Protein AF-A0A939NV60-F1 (afdb_monomer_lite)

Sequence (107 aa):
MLEPGVSVSRLALEHGVNANLVRKWMKKSRAERQLPLASAFVPVQIAPDMHSGSAGDLKKTKPLSQCLPASKVSALLPNGVSLTVECAGVEVLEAIIGALGHVQTGR

pLDDT: mean 71.17, std 16.36, range [36.31, 93.81]

Foldseek 3Di:
DPDPPDDLCVVCVVVVHDSVVVVVVVVVVVVVVPPPPPPPDDDDDDDDDPDDDDDDDDDDDDPPPPPQQFDWDWDQDPVRDIDIDGHNDPVRVVVVCVVVVPPPPDD

Radius of gyration: 24.56 Å; chains: 1; bounding box: 53×31×60 Å

Secondary structure (DSSP, 8-state):
---TT--HHHHHHHTT--HHHHHHHHHHHHHHHHS----S-PPP--PPP---------------------EEEEEE-TTS-EEEEEESSHHHHHHHHHHHHTS----

Structure (mmCIF, N/CA/C/O backbone):
data_AF-A0A939NV60-F1
#
_entry.id   AF-A0A939NV60-F1
#
loop_
_atom_site.group_PDB
_atom_site.id
_atom_site.type_symbol
_atom_site.label_atom_id
_atom_site.label_alt_id
_atom_site.label_comp_id
_atom_site.label_asym_id
_atom_site.label_entity_id
_atom_site.label_seq_id
_atom_site.pdbx_PDB_ins_code
_atom_site.Cartn_x
_atom_site.Cartn_y
_atom_site.Cartn_z
_atom_site.occupancy
_atom_site.B_iso_or_equiv
_atom_site.auth_seq_id
_atom_site.auth_comp_id
_atom_site.auth_asym_id
_atom_site.auth_atom_id
_atom_site.pdbx_PDB_model_num
ATOM 1 N N . MET A 1 1 ? -8.442 12.881 6.467 1.00 51.75 1 MET A N 1
ATOM 2 C CA . MET A 1 1 ? -8.542 12.868 7.944 1.00 51.75 1 MET A CA 1
ATOM 3 C C . MET A 1 1 ? -9.822 12.119 8.270 1.00 51.75 1 MET A C 1
ATOM 5 O O . MET A 1 1 ? -10.766 12.310 7.522 1.00 51.75 1 MET A O 1
ATOM 9 N N . LEU A 1 2 ? -9.845 11.200 9.244 1.00 60.69 2 LEU A N 1
ATOM 10 C CA . LEU A 1 2 ? -11.122 10.582 9.634 1.00 60.69 2 LEU A CA 1
ATOM 11 C C . LEU A 1 2 ? -11.976 11.651 10.318 1.00 60.69 2 LEU A C 1
ATOM 13 O O . LEU A 1 2 ? -11.441 12.389 11.148 1.00 60.69 2 LEU A O 1
ATOM 17 N N . GLU A 1 3 ? -13.259 11.711 9.970 1.00 64.69 3 GLU A N 1
ATOM 18 C CA . GLU A 1 3 ? -14.225 12.594 10.623 1.00 64.69 3 GLU A CA 1
ATOM 19 C C . GLU A 1 3 ? -14.219 12.350 12.145 1.00 64.69 3 GLU A C 1
ATOM 21 O O . GLU A 1 3 ? -14.223 11.186 12.579 1.00 64.69 3 GLU A O 1
ATOM 26 N N . PRO A 1 4 ? -14.184 13.408 12.978 1.00 59.75 4 PRO A N 1
ATOM 27 C CA . PRO A 1 4 ? -14.237 13.269 14.428 1.00 59.75 4 PRO A CA 1
ATOM 28 C C . PRO A 1 4 ? -15.529 12.546 14.833 1.00 59.75 4 PRO A C 1
ATOM 30 O O . PRO A 1 4 ? -16.620 13.079 14.679 1.00 59.75 4 PRO A O 1
ATOM 33 N N . GLY A 1 5 ? -15.415 11.311 15.327 1.00 67.06 5 GLY A N 1
ATOM 34 C CA . GLY A 1 5 ? -16.560 10.503 15.774 1.00 67.06 5 GLY A CA 1
ATOM 35 C C . GLY A 1 5 ? -16.739 9.168 15.046 1.00 67.06 5 GLY A C 1
ATOM 36 O O . GLY A 1 5 ? -17.460 8.300 15.541 1.00 67.06 5 GLY A O 1
ATOM 37 N N . VAL A 1 6 ? -16.041 8.934 13.930 1.00 75.38 6 VAL A N 1
ATOM 38 C CA . VAL A 1 6 ? -16.067 7.625 13.258 1.00 75.38 6 VAL A CA 1
ATOM 39 C C . VAL A 1 6 ? -15.031 6.690 13.883 1.00 75.38 6 VAL A C 1
ATOM 41 O O . VAL A 1 6 ? -13.821 6.898 13.784 1.00 75.38 6 VAL A O 1
ATOM 44 N N . SER A 1 7 ? -15.507 5.623 14.532 1.00 85.38 7 SER A N 1
ATOM 45 C CA . SER A 1 7 ? -14.635 4.563 15.044 1.00 85.38 7 SER A CA 1
ATOM 46 C C . SER A 1 7 ? -14.024 3.769 13.892 1.00 85.38 7 SER A C 1
ATOM 48 O O . SER A 1 7 ? -14.738 3.248 13.035 1.00 85.38 7 SER A O 1
ATOM 50 N N . VAL A 1 8 ? -12.701 3.598 13.929 1.00 85.19 8 VAL A N 1
ATOM 51 C CA . VAL A 1 8 ? -11.945 2.763 12.980 1.00 85.19 8 VAL A CA 1
ATOM 52 C C . VAL A 1 8 ? -12.521 1.347 12.903 1.00 85.19 8 VAL A C 1
ATOM 54 O O . VAL A 1 8 ? -12.570 0.768 11.825 1.00 85.19 8 VAL A O 1
ATOM 57 N N . SER A 1 9 ? -13.001 0.802 14.024 1.00 84.69 9 SER A N 1
ATOM 58 C CA . SER A 1 9 ? -13.598 -0.536 14.065 1.00 84.69 9 SER A CA 1
ATOM 59 C C . SER A 1 9 ? -14.913 -0.610 13.294 1.00 84.69 9 SER A C 1
ATOM 61 O O . SER A 1 9 ? -15.159 -1.600 12.617 1.00 84.69 9 SER A O 1
ATOM 63 N N . ARG A 1 10 ? -15.740 0.440 13.364 1.00 88.38 10 ARG A N 1
ATOM 64 C CA . ARG A 1 10 ? -17.013 0.502 12.633 1.00 88.38 10 ARG A CA 1
ATOM 65 C C . ARG A 1 10 ? -16.768 0.554 11.128 1.00 88.38 10 ARG A C 1
ATOM 67 O O . ARG A 1 10 ? -17.345 -0.243 10.403 1.00 88.38 10 ARG A O 1
ATOM 74 N N . LEU A 1 11 ? -15.852 1.422 10.701 1.00 89.56 11 LEU A N 1
ATOM 75 C CA . LEU A 1 11 ? -15.457 1.546 9.298 1.00 89.56 11 LEU A CA 1
ATOM 76 C C . LEU A 1 11 ? -14.850 0.238 8.766 1.00 89.56 11 LEU A C 1
ATOM 78 O O . LEU A 1 11 ? -15.119 -0.177 7.646 1.00 89.56 11 LEU A O 1
ATOM 82 N N . ALA A 1 12 ? -14.047 -0.441 9.587 1.00 91.00 12 ALA A N 1
ATOM 83 C CA . ALA A 1 12 ? -13.441 -1.707 9.204 1.00 91.00 12 ALA A CA 1
ATOM 84 C C . ALA A 1 12 ? -14.496 -2.810 8.999 1.00 91.00 12 ALA A C 1
ATOM 86 O O . ALA A 1 12 ? -14.447 -3.521 8.001 1.00 91.00 12 ALA A O 1
ATOM 87 N N . LEU A 1 13 ? -15.482 -2.905 9.898 1.00 88.38 13 LEU A N 1
ATOM 88 C CA . LEU A 1 13 ? -16.589 -3.858 9.779 1.00 88.38 13 LEU A CA 1
ATOM 89 C C . LEU A 1 13 ? -17.474 -3.581 8.560 1.00 88.38 13 LEU A C 1
ATOM 91 O O . LEU A 1 13 ? -17.830 -4.518 7.855 1.00 88.38 13 LEU A O 1
ATOM 95 N N . GLU A 1 14 ? -17.786 -2.314 8.290 1.00 90.94 14 GLU A N 1
ATOM 96 C CA . GLU A 1 14 ? -18.591 -1.899 7.133 1.00 90.94 14 GLU A CA 1
ATOM 97 C C . GLU A 1 14 ? -17.955 -2.312 5.798 1.00 90.94 14 GLU A C 1
ATOM 99 O O . GLU A 1 14 ? -18.655 -2.685 4.861 1.00 90.94 14 GLU A O 1
ATOM 104 N N . HIS A 1 15 ? -16.623 -2.323 5.738 1.00 89.88 15 HIS A N 1
ATOM 105 C CA . HIS A 1 15 ? -15.862 -2.733 4.558 1.00 89.88 15 HIS A CA 1
ATOM 106 C C . HIS A 1 15 ? -15.323 -4.172 4.630 1.00 89.88 15 HIS A C 1
ATOM 108 O O . HIS A 1 15 ? -14.536 -4.569 3.773 1.00 89.88 15 HIS A O 1
ATOM 114 N N . GLY A 1 16 ? -15.697 -4.955 5.649 1.00 91.62 16 GLY A N 1
ATOM 115 C CA . GLY A 1 16 ? -15.247 -6.345 5.801 1.00 91.62 16 GLY A CA 1
ATOM 116 C C . GLY A 1 16 ? -13.735 -6.515 6.013 1.00 91.62 16 GLY A C 1
ATOM 117 O O . GLY A 1 16 ? -13.185 -7.583 5.750 1.00 91.62 16 GLY A O 1
ATOM 118 N N . VAL A 1 17 ? -13.041 -5.478 6.486 1.00 92.56 17 VAL A N 1
ATOM 119 C CA . VAL A 1 17 ? -11.592 -5.477 6.745 1.00 92.56 17 VAL A CA 1
ATOM 120 C C . VAL A 1 17 ? -11.286 -5.544 8.242 1.00 92.56 17 VAL A C 1
ATOM 122 O O . VAL A 1 17 ? -12.059 -5.115 9.094 1.00 92.56 17 VAL A O 1
ATOM 125 N N . ASN A 1 18 ? -10.117 -6.079 8.605 1.00 91.25 18 ASN A N 1
ATOM 126 C CA . ASN A 1 18 ? -9.709 -6.192 10.007 1.00 91.25 18 ASN A CA 1
ATOM 127 C C . ASN A 1 18 ? -9.291 -4.823 10.581 1.00 91.25 18 ASN A C 1
ATOM 129 O O . ASN A 1 18 ? -8.351 -4.193 10.092 1.00 91.25 18 ASN A O 1
ATOM 133 N N . ALA A 1 19 ? -9.915 -4.393 11.681 1.00 92.06 19 ALA A N 1
ATOM 134 C CA . ALA A 1 19 ? -9.617 -3.120 12.347 1.00 92.06 19 ALA A CA 1
ATOM 135 C C . ALA A 1 19 ? -8.140 -2.965 12.776 1.00 92.06 19 ALA A C 1
ATOM 137 O O . ALA A 1 19 ? -7.603 -1.851 12.790 1.00 92.06 19 ALA A O 1
ATOM 138 N N . ASN A 1 20 ? -7.450 -4.070 13.080 1.00 92.44 20 ASN A N 1
ATOM 139 C CA . ASN A 1 20 ? -6.024 -4.060 13.410 1.00 92.44 20 ASN A CA 1
ATOM 140 C C . ASN A 1 20 ? -5.157 -3.693 12.198 1.00 92.44 20 ASN A C 1
ATOM 142 O O . ASN A 1 20 ? -4.159 -2.985 12.359 1.00 92.44 20 ASN A O 1
ATOM 146 N N . LEU A 1 21 ? -5.543 -4.121 10.989 1.00 92.88 21 LEU A N 1
ATOM 147 C CA . LEU A 1 21 ? -4.858 -3.736 9.751 1.00 92.88 21 LEU A CA 1
ATOM 148 C C . LEU A 1 21 ? -5.028 -2.242 9.489 1.00 92.88 21 LEU A C 1
ATOM 150 O O . LEU A 1 21 ? -4.033 -1.547 9.292 1.00 92.88 21 LEU A O 1
ATOM 154 N N . VAL A 1 22 ? -6.256 -1.730 9.611 1.00 92.00 22 VAL A N 1
ATOM 155 C CA . VAL A 1 22 ? -6.548 -0.301 9.417 1.00 92.00 22 VAL A CA 1
ATOM 156 C C . VAL A 1 22 ? -5.727 0.563 10.380 1.00 92.00 22 VAL A C 1
ATOM 158 O O . VAL A 1 22 ? -5.084 1.525 9.956 1.00 92.00 22 VAL A O 1
ATOM 161 N N . ARG A 1 23 ? -5.636 0.183 11.664 1.00 88.75 23 ARG A N 1
ATOM 162 C CA . ARG A 1 23 ? -4.762 0.868 12.636 1.00 88.75 23 ARG A CA 1
ATOM 163 C C . ARG A 1 23 ? -3.283 0.833 12.240 1.00 88.75 23 ARG A C 1
ATOM 165 O O . ARG A 1 23 ? -2.616 1.867 12.333 1.00 88.75 23 ARG A O 1
ATOM 172 N N . LYS A 1 24 ? -2.762 -0.320 11.799 1.00 93.81 24 LYS A N 1
ATOM 173 C CA . LYS A 1 24 ? -1.361 -0.443 11.348 1.00 93.81 24 LYS A CA 1
ATOM 174 C C . LYS A 1 24 ? -1.089 0.457 10.139 1.00 93.81 24 LYS A C 1
ATOM 176 O O . LYS A 1 24 ? -0.085 1.170 10.142 1.00 93.81 24 LYS A O 1
ATOM 181 N N . TRP A 1 25 ? -1.988 0.489 9.157 1.00 92.19 25 TRP A N 1
ATOM 182 C CA . TRP A 1 25 ? -1.855 1.336 7.968 1.00 92.19 25 TRP A CA 1
ATOM 183 C C . TRP A 1 25 ? -1.947 2.825 8.293 1.00 92.19 25 TRP A C 1
ATOM 185 O O . TRP A 1 25 ? -1.118 3.599 7.823 1.00 92.19 25 TRP A O 1
ATOM 195 N N . MET A 1 26 ? -2.867 3.230 9.171 1.00 88.62 26 MET A N 1
ATOM 196 C CA . MET A 1 26 ? -2.954 4.618 9.637 1.00 88.62 26 MET A CA 1
ATOM 197 C C . MET A 1 26 ? -1.672 5.077 10.339 1.00 88.62 26 MET A C 1
ATOM 199 O O . MET A 1 26 ? -1.245 6.218 10.153 1.00 88.62 26 MET A O 1
ATOM 203 N N . LYS A 1 27 ? -1.055 4.208 11.152 1.00 88.62 27 LYS A N 1
ATOM 204 C CA . LYS A 1 27 ? 0.217 4.512 11.822 1.00 88.62 27 LYS A CA 1
ATOM 205 C C . LYS A 1 27 ? 1.353 4.668 10.806 1.00 88.62 27 LYS A C 1
ATOM 207 O O . LYS A 1 27 ? 2.099 5.638 10.889 1.00 88.62 27 LYS A O 1
ATOM 212 N N . LYS A 1 28 ? 1.446 3.753 9.835 1.00 83.69 28 LYS A N 1
ATOM 213 C CA . LYS A 1 28 ? 2.458 3.796 8.769 1.00 83.69 28 LYS A CA 1
ATOM 214 C C . LYS A 1 28 ? 2.308 5.039 7.885 1.00 83.69 28 LYS A C 1
ATOM 216 O O . LYS A 1 28 ? 3.274 5.768 7.708 1.00 83.69 28 LYS A O 1
ATOM 221 N N . SER A 1 29 ? 1.089 5.346 7.448 1.00 83.31 29 SER A N 1
ATOM 222 C CA . SER A 1 29 ? 0.793 6.524 6.626 1.00 83.31 29 SER A CA 1
ATOM 223 C C . SER A 1 29 ? 1.154 7.842 7.322 1.00 83.31 29 SER A C 1
ATOM 225 O O . SER A 1 29 ? 1.694 8.740 6.684 1.00 83.31 29 SER A O 1
ATOM 227 N N . ARG A 1 30 ? 0.904 7.978 8.634 1.00 82.88 30 ARG A N 1
ATOM 228 C CA . ARG A 1 30 ? 1.336 9.176 9.380 1.00 82.88 30 ARG A CA 1
ATOM 229 C C . ARG A 1 30 ? 2.854 9.282 9.479 1.00 82.88 30 ARG A C 1
ATOM 231 O O . ARG A 1 30 ? 3.359 10.388 9.355 1.00 82.88 30 ARG A O 1
ATOM 238 N N . ALA A 1 31 ? 3.556 8.168 9.683 1.00 78.56 31 ALA A N 1
ATOM 239 C CA . ALA A 1 31 ? 5.017 8.153 9.736 1.00 78.56 31 ALA A CA 1
ATOM 240 C C . ALA A 1 31 ? 5.642 8.519 8.378 1.00 78.56 31 ALA A C 1
ATOM 242 O O . ALA A 1 31 ? 6.552 9.338 8.321 1.00 78.56 31 ALA A O 1
ATOM 243 N N . GLU A 1 32 ? 5.102 7.994 7.277 1.00 69.69 32 GLU A N 1
ATOM 244 C CA . GLU A 1 32 ? 5.531 8.350 5.915 1.00 69.69 32 GLU A CA 1
ATOM 245 C C . GLU A 1 32 ? 5.252 9.822 5.588 1.00 69.69 32 GLU A C 1
ATOM 247 O O . GLU A 1 32 ? 6.034 10.466 4.900 1.00 69.69 32 GLU A O 1
ATOM 252 N N . ARG A 1 33 ? 4.167 10.384 6.132 1.00 64.56 33 ARG A N 1
ATOM 253 C CA . ARG A 1 33 ? 3.800 11.796 5.952 1.00 64.56 33 ARG A CA 1
ATOM 254 C C . ARG A 1 33 ? 4.582 12.762 6.851 1.00 64.56 33 ARG A C 1
ATOM 256 O O . ARG A 1 33 ? 4.498 13.966 6.640 1.00 64.56 33 ARG A O 1
ATOM 263 N N . GLN A 1 34 ? 5.291 12.247 7.858 1.00 60.75 34 GLN A N 1
ATOM 264 C CA . GLN A 1 34 ? 6.191 13.012 8.729 1.00 60.75 34 GLN A CA 1
ATOM 265 C C . GLN A 1 34 ? 7.621 13.090 8.185 1.00 60.75 34 GLN A C 1
ATOM 267 O O . GLN A 1 34 ? 8.406 13.902 8.672 1.00 60.75 34 GLN A O 1
ATOM 272 N N . LEU A 1 35 ? 7.967 12.282 7.179 1.00 61.03 35 LEU A N 1
ATOM 273 C CA . LEU A 1 35 ? 9.181 12.520 6.409 1.00 61.03 35 LEU A CA 1
ATOM 274 C C . LEU A 1 35 ? 9.007 13.850 5.663 1.00 61.03 35 LEU A C 1
ATOM 276 O O . LEU A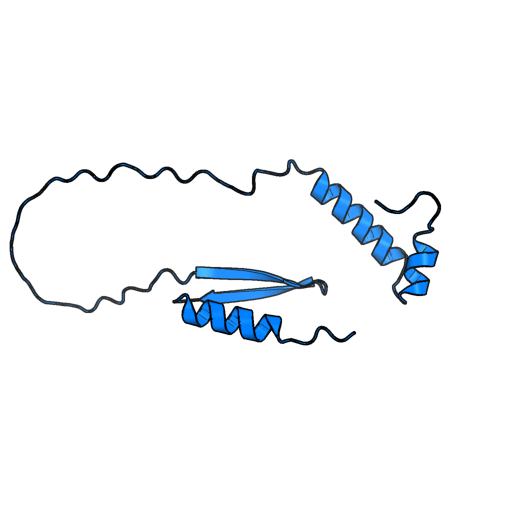 1 35 ? 7.916 14.093 5.135 1.00 61.03 35 LEU A O 1
ATOM 280 N N . PRO A 1 36 ? 10.036 14.722 5.617 1.00 54.34 36 PRO A N 1
ATOM 281 C CA . PRO A 1 36 ? 9.983 15.906 4.778 1.00 54.34 36 PRO A CA 1
ATOM 282 C C . PRO A 1 36 ? 9.590 15.439 3.384 1.00 54.34 36 PRO A C 1
ATOM 284 O O . PRO A 1 36 ? 10.235 14.541 2.840 1.00 54.34 36 PRO A O 1
ATOM 287 N N . LEU A 1 37 ? 8.502 15.993 2.849 1.00 60.41 37 LEU A N 1
ATOM 288 C CA . LEU A 1 37 ? 8.079 15.760 1.478 1.00 60.41 37 LEU A CA 1
ATOM 289 C C . LEU A 1 37 ? 9.184 16.350 0.595 1.00 60.41 37 LEU A C 1
ATOM 291 O O . LEU A 1 37 ? 9.120 17.515 0.208 1.00 60.41 37 LEU A O 1
ATOM 295 N N . ALA A 1 38 ? 10.262 15.590 0.388 1.00 62.75 38 ALA A N 1
ATOM 296 C CA . ALA A 1 38 ? 11.330 15.959 -0.514 1.00 62.75 38 ALA A CA 1
ATOM 297 C C . ALA A 1 38 ? 10.646 16.275 -1.840 1.00 62.75 38 ALA A C 1
ATOM 299 O O . ALA A 1 38 ? 9.840 15.473 -2.319 1.00 62.75 38 ALA A O 1
ATOM 300 N N . SER A 1 39 ? 10.880 17.486 -2.349 1.00 62.81 39 SER A N 1
ATOM 301 C CA . SER A 1 39 ? 10.297 17.948 -3.604 1.00 62.81 39 SER A CA 1
ATOM 302 C C . SER A 1 39 ? 10.403 16.824 -4.630 1.00 62.81 39 SER A C 1
ATOM 304 O O . SER A 1 39 ? 11.505 16.369 -4.930 1.00 62.81 39 SER A O 1
ATOM 306 N N . ALA A 1 40 ? 9.262 16.367 -5.154 1.00 67.00 40 ALA A N 1
ATOM 307 C CA . ALA A 1 40 ? 9.210 15.312 -6.168 1.00 67.00 40 ALA A CA 1
ATOM 308 C C . ALA A 1 40 ? 9.904 15.723 -7.481 1.00 67.00 40 ALA A C 1
ATOM 310 O O . ALA A 1 40 ? 10.063 14.912 -8.388 1.00 67.00 40 ALA A O 1
ATOM 311 N N . PHE A 1 41 ? 10.324 16.985 -7.572 1.00 69.06 41 PHE A N 1
ATOM 312 C CA . PHE A 1 41 ? 11.040 17.552 -8.694 1.00 69.06 41 PHE A CA 1
ATOM 313 C C . PHE A 1 41 ? 12.463 17.902 -8.261 1.00 69.06 41 PHE A C 1
ATOM 315 O O . PHE A 1 41 ? 12.676 18.808 -7.450 1.00 69.06 41 PHE A O 1
ATOM 322 N N . VAL A 1 42 ? 13.424 17.168 -8.825 1.00 75.69 42 VAL A N 1
ATOM 323 C CA . VAL A 1 42 ? 14.847 17.516 -8.813 1.00 75.69 42 VAL A CA 1
ATOM 324 C C . VAL A 1 42 ? 15.106 18.383 -10.049 1.00 75.69 42 VAL A C 1
ATOM 326 O O . VAL A 1 42 ? 14.811 17.934 -11.158 1.00 75.69 42 VAL A O 1
ATOM 329 N N . PRO A 1 43 ? 15.619 19.616 -9.906 1.00 66.44 43 PRO A N 1
ATOM 330 C CA . PRO A 1 43 ? 15.905 20.465 -11.056 1.00 66.44 43 PRO A CA 1
ATOM 331 C C . PRO A 1 43 ? 17.025 19.852 -11.909 1.00 66.44 43 PRO A C 1
ATOM 333 O O . PRO A 1 43 ? 18.133 19.622 -11.426 1.00 66.44 43 PRO A O 1
ATOM 336 N N . VAL A 1 44 ? 16.731 19.597 -13.185 1.00 76.31 44 VAL A N 1
ATOM 337 C CA . VAL A 1 44 ? 17.717 19.158 -14.181 1.00 76.31 44 VAL A CA 1
ATOM 338 C C . VAL A 1 44 ? 18.472 20.387 -14.676 1.00 76.31 44 VAL A C 1
ATOM 340 O O . VAL A 1 44 ? 17.876 21.293 -15.256 1.00 76.31 44 VAL A O 1
ATOM 343 N N . GLN A 1 45 ? 19.784 20.433 -14.439 1.00 70.69 45 GLN A N 1
ATOM 344 C CA . GLN A 1 45 ? 20.648 21.460 -15.016 1.00 70.69 45 GLN A CA 1
ATOM 345 C C . GLN A 1 45 ? 21.011 21.052 -16.444 1.00 70.69 45 GLN A C 1
ATOM 347 O O . GLN A 1 45 ? 21.726 20.074 -16.650 1.00 70.69 45 GLN A O 1
ATOM 352 N N . ILE A 1 46 ? 20.499 21.790 -17.427 1.00 72.69 46 ILE A N 1
ATOM 353 C CA . ILE A 1 46 ? 20.888 21.633 -18.829 1.00 72.69 46 ILE A CA 1
ATOM 354 C C . ILE A 1 46 ? 22.124 22.511 -19.036 1.00 72.69 46 ILE A C 1
ATOM 356 O O . ILE A 1 46 ? 22.037 23.737 -18.952 1.00 72.69 46 ILE A O 1
ATOM 360 N N . ALA A 1 47 ? 23.284 21.886 -19.235 1.00 65.00 47 ALA A N 1
ATOM 361 C CA . ALA A 1 47 ? 24.491 22.604 -19.625 1.00 65.00 47 ALA A CA 1
ATOM 362 C C . ALA A 1 47 ? 24.327 23.133 -21.066 1.00 65.00 47 ALA A C 1
ATOM 364 O O . ALA A 1 47 ? 23.763 22.423 -21.897 1.00 65.00 47 ALA A O 1
ATOM 365 N N . PRO A 1 48 ? 24.787 24.356 -21.381 1.00 59.28 48 PRO A N 1
ATOM 366 C CA . PRO A 1 48 ? 24.730 24.874 -22.741 1.00 59.28 48 PRO A CA 1
ATOM 367 C C . PRO A 1 48 ? 25.731 24.131 -23.634 1.00 59.28 48 PRO A C 1
ATOM 369 O O . PRO A 1 48 ? 26.926 24.076 -23.333 1.00 59.28 48 PRO A O 1
ATOM 372 N N . ASP A 1 49 ? 25.233 23.581 -24.741 1.00 48.22 49 ASP A N 1
ATOM 373 C CA . ASP A 1 49 ? 26.033 22.891 -25.748 1.00 48.22 49 ASP A CA 1
ATOM 374 C C . ASP A 1 49 ? 27.038 23.860 -26.386 1.00 48.22 49 ASP A C 1
ATOM 376 O O . ASP A 1 49 ? 26.683 24.843 -27.043 1.00 48.22 49 ASP A O 1
ATOM 380 N N . MET A 1 50 ? 28.328 23.581 -26.194 1.00 45.12 50 MET A N 1
ATOM 381 C CA . MET A 1 50 ? 29.393 24.270 -26.912 1.00 45.12 50 MET A CA 1
ATOM 382 C C . MET A 1 50 ? 29.374 23.824 -28.374 1.00 45.12 50 MET A C 1
ATOM 384 O O . MET A 1 50 ? 29.936 22.792 -28.737 1.00 45.12 50 MET A O 1
ATOM 388 N N . HIS A 1 51 ? 28.760 24.631 -29.236 1.00 50.34 51 HIS A N 1
ATOM 389 C CA . HIS A 1 51 ? 28.980 24.541 -30.673 1.00 50.34 51 HIS A CA 1
ATOM 390 C C . HIS A 1 51 ? 30.439 24.895 -30.982 1.00 50.34 51 HIS A C 1
ATOM 392 O O . HIS A 1 51 ? 30.823 26.063 -31.009 1.00 50.34 51 HIS A O 1
ATOM 398 N N . SER A 1 52 ? 31.259 23.878 -31.231 1.00 45.00 52 SER A N 1
ATOM 399 C CA . SER A 1 52 ? 32.549 24.035 -31.893 1.00 45.00 52 SER A CA 1
ATOM 400 C C . SER A 1 52 ? 32.887 22.767 -32.668 1.00 45.00 52 SER A C 1
ATOM 402 O O . SER A 1 52 ? 32.942 21.686 -32.089 1.00 45.00 52 SER A O 1
ATOM 404 N N . GLY A 1 53 ? 33.145 22.915 -33.971 1.00 38.66 53 GLY A N 1
ATOM 405 C CA . GLY A 1 53 ? 33.947 21.944 -34.717 1.00 38.66 53 GLY A CA 1
ATOM 406 C C . GLY A 1 53 ? 33.324 21.360 -35.983 1.00 38.66 53 GLY A C 1
ATOM 407 O O . GLY A 1 53 ? 32.746 20.287 -35.952 1.00 38.66 53 GLY A O 1
ATOM 408 N N . SER A 1 54 ? 33.543 22.072 -37.091 1.00 41.72 54 SER A N 1
ATOM 409 C CA . SER A 1 54 ? 34.137 21.589 -38.351 1.00 41.72 54 SER A CA 1
ATOM 410 C C . SER A 1 54 ? 33.664 20.276 -39.000 1.00 41.72 54 SER A C 1
ATOM 412 O O . SER A 1 54 ? 33.759 19.185 -38.452 1.00 41.72 54 SER A O 1
ATOM 414 N N . ALA A 1 55 ? 33.323 20.412 -40.283 1.00 47.03 55 ALA A N 1
ATOM 415 C CA . ALA A 1 55 ? 33.121 19.364 -41.277 1.00 47.03 55 ALA A CA 1
ATOM 416 C C . ALA A 1 55 ? 34.254 18.317 -41.346 1.00 47.03 55 ALA A C 1
ATOM 418 O O . ALA A 1 55 ? 35.429 18.673 -41.238 1.00 47.03 55 ALA A O 1
ATOM 419 N N . GLY A 1 56 ? 33.898 17.058 -41.650 1.00 39.88 56 GLY A N 1
ATOM 420 C CA . GLY A 1 56 ? 34.857 16.059 -42.136 1.00 39.88 56 GLY A CA 1
ATOM 421 C C . GLY A 1 56 ? 34.466 14.578 -41.999 1.00 39.88 56 GLY A C 1
ATOM 422 O O . GLY A 1 56 ? 34.606 14.001 -40.933 1.00 39.88 56 GLY A O 1
ATOM 423 N N . ASP A 1 57 ? 34.112 13.986 -43.142 1.00 36.31 57 ASP A N 1
ATOM 424 C CA . ASP A 1 57 ? 34.382 12.614 -43.618 1.00 36.31 57 ASP A CA 1
ATOM 425 C C . ASP A 1 57 ? 33.686 11.361 -43.029 1.00 36.31 57 ASP A C 1
ATOM 427 O O . ASP A 1 57 ? 33.608 11.085 -41.835 1.00 36.31 57 ASP A O 1
ATOM 431 N N . LEU A 1 58 ? 33.221 10.549 -43.980 1.00 59.66 58 LEU A N 1
ATOM 432 C CA . LEU A 1 58 ? 32.452 9.317 -43.866 1.00 59.66 58 LEU A CA 1
ATOM 433 C C . LEU A 1 58 ? 33.389 8.103 -43.717 1.00 59.66 58 LEU A C 1
ATOM 435 O O . LEU A 1 58 ? 34.130 7.783 -44.648 1.00 59.66 58 LEU A O 1
ATOM 439 N N . LYS A 1 59 ? 33.291 7.341 -42.615 1.00 41.78 59 LYS A N 1
ATOM 440 C CA . LYS A 1 59 ? 33.817 5.961 -42.528 1.00 41.78 59 LYS A CA 1
ATOM 441 C C . LYS A 1 59 ? 32.812 5.025 -41.848 1.00 41.78 59 LYS A C 1
ATOM 443 O O . LYS A 1 59 ? 32.362 5.235 -40.729 1.00 41.78 59 LYS A O 1
ATOM 448 N N . LYS A 1 60 ? 32.472 3.968 -42.582 1.00 45.34 60 LYS A N 1
ATOM 449 C CA . LYS A 1 60 ? 31.616 2.826 -42.238 1.00 45.34 60 LYS A CA 1
ATOM 450 C C . LYS A 1 60 ? 32.287 1.927 -41.187 1.00 45.34 60 LYS A C 1
ATOM 452 O O . LYS A 1 60 ? 33.446 1.584 -41.385 1.00 45.34 60 LYS A O 1
ATOM 457 N N . THR A 1 61 ? 31.562 1.487 -40.147 1.00 37.62 61 THR A N 1
ATOM 458 C CA . THR A 1 61 ? 31.489 0.092 -39.615 1.00 37.62 61 THR A CA 1
ATOM 459 C C . THR A 1 61 ? 30.917 0.012 -38.181 1.00 37.62 61 THR A C 1
ATOM 461 O O . THR A 1 61 ? 31.214 0.849 -37.341 1.00 37.62 61 THR A O 1
ATOM 464 N N . LYS A 1 62 ? 30.150 -1.071 -37.930 1.00 46.03 62 LYS A N 1
ATOM 465 C CA . LYS A 1 62 ? 29.432 -1.531 -36.710 1.00 46.03 62 LYS A CA 1
ATOM 466 C C . LYS A 1 62 ? 28.043 -0.915 -36.436 1.00 46.03 62 LYS A C 1
ATOM 468 O O . LYS A 1 62 ? 27.965 0.229 -36.004 1.00 46.03 62 LYS A O 1
ATOM 473 N N . PRO A 1 63 ? 26.942 -1.694 -36.542 1.00 41.50 63 PRO A N 1
ATOM 474 C CA . PRO A 1 63 ? 25.744 -1.411 -35.765 1.00 41.50 63 PRO A CA 1
ATOM 475 C C . PRO A 1 63 ? 26.053 -1.8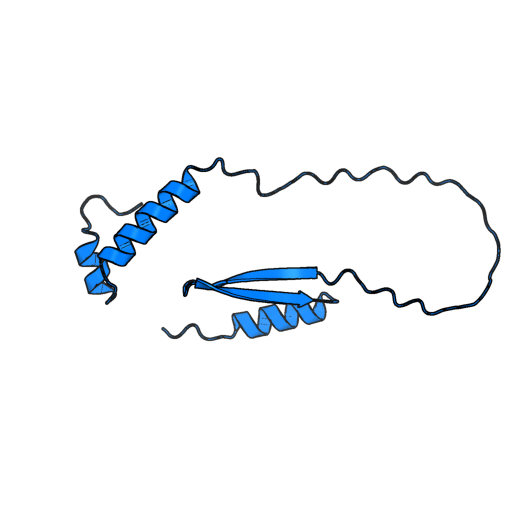31 -34.326 1.00 41.50 63 PRO A C 1
ATOM 477 O O . PRO A 1 63 ? 25.760 -2.949 -33.907 1.00 41.50 63 PRO A O 1
ATOM 480 N N . LEU A 1 64 ? 26.750 -0.968 -33.585 1.00 43.91 64 LEU A N 1
ATOM 481 C CA . LEU A 1 64 ? 26.871 -1.144 -32.149 1.00 43.91 64 LEU A CA 1
ATOM 482 C C . LEU A 1 64 ? 25.512 -0.767 -31.574 1.00 43.91 64 LEU A C 1
ATOM 484 O O . LEU A 1 64 ? 25.239 0.409 -31.356 1.00 43.91 64 LEU A O 1
ATOM 488 N N . SER A 1 65 ? 24.654 -1.786 -31.481 1.00 55.06 65 SER A N 1
ATOM 489 C CA . SER A 1 65 ? 23.549 -1.929 -30.539 1.00 55.06 65 SER A CA 1
ATOM 490 C C . SER A 1 65 ? 23.458 -0.740 -29.590 1.00 55.06 65 SER A C 1
ATOM 492 O O . SER A 1 65 ? 24.033 -0.754 -28.498 1.00 55.06 65 SER A O 1
ATOM 494 N N . GLN A 1 66 ? 22.763 0.309 -30.028 1.00 48.22 66 GLN A N 1
ATOM 495 C CA . GLN A 1 66 ? 22.289 1.332 -29.122 1.00 48.22 66 GLN A CA 1
ATOM 496 C C . GLN A 1 66 ? 21.216 0.628 -28.309 1.00 48.22 66 GLN A C 1
ATOM 498 O O . GLN A 1 66 ? 20.057 0.539 -28.706 1.00 48.22 66 GLN A O 1
ATOM 503 N N . CYS A 1 67 ? 21.654 0.011 -27.214 1.00 50.75 67 CYS A N 1
ATOM 504 C CA . CYS A 1 67 ? 20.772 -0.348 -26.131 1.00 50.75 67 CYS A CA 1
ATOM 505 C C . CYS A 1 67 ? 20.209 0.991 -25.659 1.00 50.75 67 CYS A C 1
ATOM 507 O O . CYS A 1 67 ? 20.874 1.732 -24.933 1.00 50.75 67 CYS A O 1
ATOM 509 N N . LEU A 1 68 ? 19.048 1.360 -26.208 1.00 52.97 68 LEU A N 1
ATOM 510 C CA . LEU A 1 68 ? 18.252 2.471 -25.715 1.00 52.97 68 LEU A CA 1
ATOM 511 C C . LEU A 1 68 ? 18.189 2.297 -24.196 1.00 52.97 68 LEU A C 1
ATOM 513 O O . LEU A 1 68 ? 17.980 1.162 -23.758 1.00 52.97 68 LEU A O 1
ATOM 517 N N . PRO A 1 69 ? 18.409 3.350 -23.391 1.00 58.28 69 PRO A N 1
ATOM 518 C CA . PRO A 1 69 ? 18.265 3.227 -21.951 1.00 58.28 69 PRO A CA 1
ATOM 519 C C . PRO A 1 69 ? 16.846 2.726 -21.684 1.00 58.28 69 PRO A C 1
ATOM 521 O O . PRO A 1 69 ? 15.874 3.464 -21.859 1.00 58.28 69 PRO A O 1
ATOM 524 N N . ALA A 1 70 ? 16.725 1.438 -21.352 1.00 65.94 70 ALA A N 1
ATOM 525 C CA . ALA A 1 70 ? 15.446 0.824 -21.074 1.00 65.94 70 ALA A CA 1
ATOM 526 C C . ALA A 1 70 ? 14.911 1.544 -19.843 1.00 65.94 70 ALA A C 1
ATOM 528 O O . ALA A 1 70 ? 15.483 1.479 -18.752 1.00 65.94 70 ALA A O 1
ATOM 529 N N . SER A 1 71 ? 13.868 2.334 -20.050 1.00 71.88 71 SER A N 1
ATOM 530 C CA . SER A 1 71 ? 13.280 3.119 -18.983 1.00 71.88 71 SER A CA 1
ATOM 531 C C . SER A 1 71 ? 12.552 2.142 -18.078 1.00 71.88 71 SER A C 1
ATOM 533 O O . SER A 1 71 ? 11.594 1.480 -18.482 1.00 71.88 71 SER A O 1
ATOM 535 N N . LYS A 1 72 ? 13.077 1.990 -16.866 1.00 77.00 72 LYS A N 1
ATOM 536 C CA . LYS A 1 72 ? 12.539 1.086 -15.859 1.00 77.00 72 LYS A CA 1
ATOM 537 C C . LYS A 1 72 ? 11.414 1.787 -15.108 1.00 77.00 72 LYS A C 1
ATOM 539 O O . LYS A 1 72 ? 11.635 2.803 -14.454 1.00 77.00 72 LYS A O 1
ATOM 544 N N . VAL A 1 73 ? 10.217 1.224 -15.183 1.00 79.06 73 VAL A N 1
ATOM 545 C CA . VAL A 1 73 ? 9.014 1.711 -14.506 1.00 79.06 73 VAL A CA 1
ATOM 546 C C . VAL A 1 73 ? 8.660 0.738 -13.389 1.00 79.06 73 VAL A C 1
ATOM 548 O O . VAL A 1 73 ? 8.605 -0.469 -13.612 1.00 79.06 73 VAL A O 1
ATOM 551 N N . SER A 1 74 ? 8.424 1.242 -12.178 1.00 80.00 74 SER A N 1
ATOM 552 C CA . SER A 1 74 ? 8.030 0.423 -11.027 1.00 80.00 74 SER A CA 1
ATOM 553 C C . SER A 1 74 ? 6.778 0.972 -10.353 1.00 80.00 74 SER A C 1
ATOM 555 O O . SER A 1 74 ? 6.662 2.185 -10.185 1.00 80.00 74 SER A O 1
ATOM 557 N N . ALA A 1 75 ? 5.884 0.090 -9.910 1.00 80.56 75 ALA A N 1
ATOM 558 C CA . ALA A 1 75 ? 4.662 0.447 -9.197 1.00 80.56 75 ALA A CA 1
ATOM 559 C C . ALA A 1 75 ? 4.373 -0.536 -8.054 1.00 80.56 75 ALA A C 1
ATOM 561 O O . ALA A 1 75 ? 4.585 -1.739 -8.192 1.00 80.56 75 ALA A O 1
ATOM 562 N N . LEU A 1 76 ? 3.852 -0.020 -6.937 1.00 82.00 76 LEU A N 1
ATOM 563 C CA . LEU A 1 76 ? 3.366 -0.812 -5.808 1.00 82.00 76 LEU A CA 1
ATOM 564 C C . LEU A 1 76 ? 1.838 -0.800 -5.814 1.00 82.00 76 LEU A C 1
ATOM 566 O O . LEU A 1 76 ? 1.212 0.255 -5.712 1.00 82.00 76 LEU A O 1
ATOM 570 N N . LEU A 1 77 ? 1.242 -1.978 -5.921 1.00 82.62 77 LEU A N 1
ATOM 571 C CA . LEU A 1 77 ? -0.202 -2.155 -5.893 1.00 82.62 77 LEU A CA 1
ATOM 572 C C . LEU A 1 77 ? 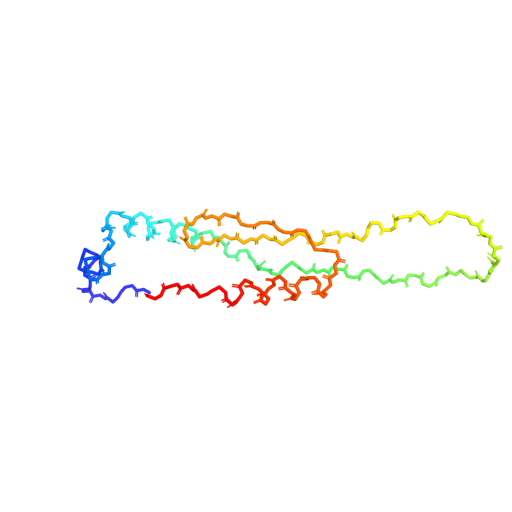-0.739 -2.076 -4.447 1.00 82.62 77 LEU A C 1
ATOM 574 O O . LEU A 1 77 ? -0.003 -2.356 -3.496 1.00 82.62 77 LEU A O 1
ATOM 578 N N . PRO A 1 78 ? -2.037 -1.768 -4.241 1.00 67.94 78 PRO A N 1
ATOM 579 C CA . PRO A 1 78 ? -2.651 -1.698 -2.906 1.00 67.94 78 PR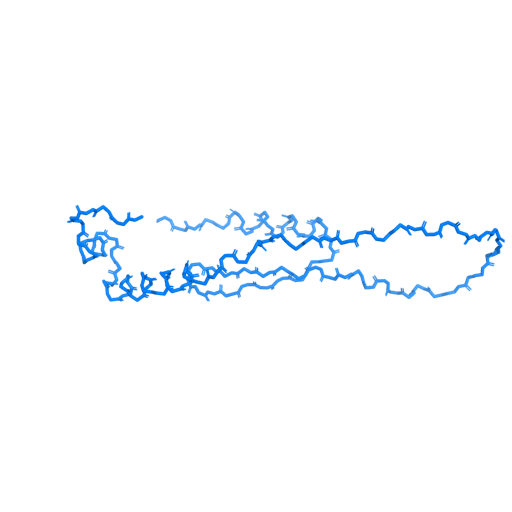O A CA 1
ATOM 580 C C . PRO A 1 78 ? -2.598 -3.013 -2.113 1.00 67.94 78 PRO A C 1
ATOM 582 O O . PRO A 1 78 ? -2.664 -3.008 -0.887 1.00 67.94 78 PRO A O 1
ATOM 585 N N . ASN A 1 79 ? -2.455 -4.143 -2.811 1.00 77.31 79 ASN A N 1
ATOM 586 C CA . ASN A 1 79 ? -2.246 -5.468 -2.222 1.00 77.31 79 ASN A CA 1
ATOM 587 C C . ASN A 1 79 ? -0.790 -5.705 -1.756 1.00 77.31 79 ASN A C 1
ATOM 589 O O . ASN A 1 79 ? -0.491 -6.766 -1.214 1.00 77.31 79 ASN A O 1
ATOM 593 N N . GLY A 1 80 ? 0.113 -4.739 -1.959 1.00 79.50 80 GLY A N 1
ATOM 594 C CA . GLY A 1 80 ? 1.530 -4.822 -1.608 1.00 79.50 80 GLY A CA 1
ATOM 595 C C . GLY A 1 80 ? 2.415 -5.497 -2.660 1.00 79.50 80 GLY A C 1
ATOM 596 O O . GLY A 1 80 ? 3.615 -5.633 -2.429 1.00 79.50 80 GLY A O 1
ATOM 597 N N . VAL A 1 81 ? 1.862 -5.906 -3.805 1.00 84.94 81 VAL A N 1
ATOM 598 C CA . VAL A 1 81 ? 2.631 -6.491 -4.913 1.00 84.94 81 VAL A CA 1
ATOM 599 C C . VAL A 1 81 ? 3.366 -5.385 -5.667 1.00 84.94 81 VAL A C 1
ATOM 601 O O . VAL A 1 81 ? 2.774 -4.373 -6.033 1.00 84.94 81 VAL A O 1
ATOM 604 N N . SER A 1 82 ? 4.661 -5.585 -5.908 1.00 82.50 82 SER A N 1
ATOM 605 C CA . SER A 1 82 ? 5.483 -4.677 -6.708 1.00 82.50 82 SER A CA 1
ATOM 606 C C . SER A 1 82 ? 5.588 -5.194 -8.138 1.00 82.50 82 SER A C 1
ATOM 608 O O . SER A 1 82 ? 5.957 -6.348 -8.355 1.00 82.50 82 SER A O 1
ATOM 610 N N . LEU A 1 83 ? 5.274 -4.341 -9.106 1.00 83.00 83 LEU A N 1
ATOM 611 C CA . LEU A 1 83 ? 5.469 -4.600 -10.526 1.00 83.00 83 LEU A CA 1
ATOM 612 C C . LEU A 1 83 ? 6.607 -3.725 -11.031 1.00 83.00 83 LEU A C 1
ATOM 614 O O . LEU A 1 83 ? 6.718 -2.555 -10.671 1.00 83.00 83 LEU A O 1
ATOM 618 N N . THR A 1 84 ? 7.478 -4.298 -11.849 1.00 86.69 84 THR A N 1
ATOM 619 C CA . THR A 1 84 ? 8.614 -3.602 -12.449 1.00 86.69 84 THR A CA 1
ATOM 620 C C . THR A 1 84 ? 8.699 -4.004 -13.906 1.00 86.69 84 THR A C 1
ATOM 622 O O . THR A 1 84 ? 8.677 -5.195 -14.209 1.00 86.69 84 THR A O 1
ATOM 625 N N . VAL A 1 85 ? 8.779 -3.020 -14.793 1.00 81.50 85 VAL A N 1
ATOM 626 C CA . VAL A 1 85 ? 8.783 -3.234 -16.237 1.00 81.50 85 VAL A CA 1
ATOM 627 C C . VAL A 1 85 ? 9.866 -2.376 -16.868 1.00 81.50 85 VAL A C 1
ATOM 629 O O . VAL A 1 85 ? 9.986 -1.192 -16.566 1.00 81.50 85 VAL A O 1
ATOM 632 N N . GLU A 1 86 ? 10.666 -2.972 -17.740 1.00 86.94 86 GLU A N 1
ATOM 633 C CA . GLU A 1 86 ? 11.648 -2.260 -18.552 1.00 86.94 86 GLU A CA 1
ATOM 634 C C . GLU A 1 86 ? 11.051 -1.990 -19.929 1.00 86.94 86 GLU A C 1
ATOM 636 O O . GLU A 1 86 ? 10.626 -2.911 -20.625 1.00 86.94 86 GLU A O 1
ATOM 641 N N . CYS A 1 87 ? 10.984 -0.714 -20.304 1.00 74.19 87 CYS A N 1
ATOM 642 C CA . CYS A 1 87 ? 10.390 -0.279 -21.56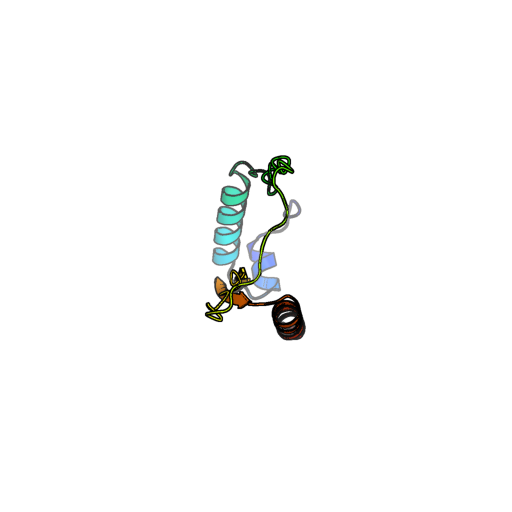2 1.00 74.19 87 CYS A CA 1
ATOM 643 C C . CYS A 1 87 ? 11.467 0.336 -22.457 1.00 74.19 87 CYS A C 1
ATOM 645 O O . CYS A 1 87 ? 12.131 1.299 -22.073 1.00 74.19 87 CYS A O 1
ATOM 647 N N . ALA A 1 88 ? 11.608 -0.187 -23.674 1.00 78.00 88 ALA A N 1
ATOM 648 C CA . ALA A 1 88 ? 12.513 0.337 -24.697 1.00 78.00 88 ALA A CA 1
ATOM 649 C C . ALA A 1 88 ? 11.753 1.155 -25.760 1.00 78.00 88 ALA A C 1
ATOM 651 O O . ALA A 1 88 ? 11.948 0.965 -26.957 1.00 78.00 88 ALA A O 1
ATOM 652 N N . GLY A 1 89 ? 10.841 2.033 -25.330 1.00 79.25 89 GLY A N 1
ATOM 653 C CA . GLY A 1 89 ? 10.064 2.890 -26.230 1.00 79.25 89 GLY A CA 1
ATOM 654 C C . GLY A 1 89 ? 8.744 3.368 -25.628 1.00 79.25 89 GLY A C 1
ATOM 655 O O . GLY A 1 89 ? 8.172 2.711 -24.757 1.00 79.25 89 GLY A O 1
ATOM 656 N N . VAL A 1 90 ? 8.263 4.517 -26.111 1.00 79.62 90 VAL A N 1
ATOM 657 C CA . VAL A 1 90 ? 7.015 5.146 -25.645 1.00 79.62 90 VAL A CA 1
ATOM 658 C C . VAL A 1 90 ? 5.794 4.303 -26.025 1.00 79.62 90 VAL A C 1
ATOM 660 O O . VAL A 1 90 ? 4.914 4.120 -25.198 1.00 79.62 90 VAL A O 1
ATOM 663 N N . GLU A 1 91 ? 5.785 3.693 -27.214 1.00 82.88 91 GLU A N 1
ATOM 664 C CA . GLU A 1 91 ? 4.682 2.832 -27.678 1.00 82.88 91 GLU A CA 1
ATOM 665 C C . GLU A 1 91 ? 4.481 1.599 -26.784 1.00 82.88 91 GLU A C 1
ATOM 667 O O . GLU A 1 91 ? 3.360 1.251 -26.419 1.00 82.88 91 GLU A O 1
ATOM 672 N N . VAL A 1 92 ? 5.584 0.958 -26.379 1.00 81.19 92 VAL A N 1
ATOM 673 C CA . VAL A 1 92 ? 5.555 -0.195 -25.467 1.00 81.19 92 VAL A CA 1
ATOM 674 C C . VAL A 1 92 ? 5.038 0.234 -24.096 1.00 81.19 92 VAL A C 1
ATOM 676 O O . VAL A 1 92 ? 4.213 -0.459 -23.504 1.00 81.19 92 VAL A O 1
ATOM 679 N N . LEU A 1 93 ? 5.479 1.397 -23.610 1.00 83.44 93 LEU A N 1
ATOM 680 C CA . LEU A 1 93 ? 5.024 1.950 -22.339 1.00 83.44 93 LEU A CA 1
ATOM 681 C C . LEU A 1 93 ? 3.526 2.294 -22.363 1.00 83.44 93 LEU A C 1
ATOM 683 O O . LEU A 1 93 ? 2.817 1.943 -21.421 1.00 83.44 93 LEU A O 1
ATOM 687 N N . GLU A 1 94 ? 3.025 2.916 -23.433 1.00 83.75 94 GLU 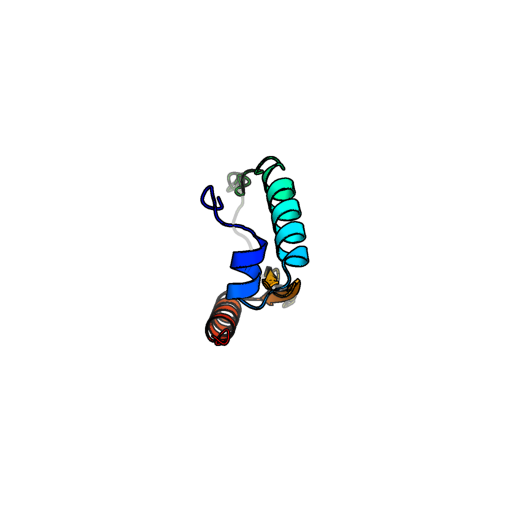A N 1
ATOM 688 C CA . GLU A 1 94 ? 1.594 3.195 -23.606 1.00 83.75 94 GLU A CA 1
ATOM 689 C C . GLU A 1 94 ? 0.765 1.911 -23.663 1.00 83.75 94 GLU A C 1
ATOM 691 O O . GLU A 1 94 ? -0.268 1.822 -22.997 1.00 83.75 94 GLU A O 1
ATOM 696 N N . ALA A 1 95 ? 1.237 0.886 -24.379 1.00 85.19 95 ALA A N 1
ATOM 697 C CA . ALA A 1 95 ? 0.572 -0.412 -24.429 1.00 85.19 95 ALA A CA 1
ATOM 698 C C . ALA A 1 95 ? 0.493 -1.072 -23.040 1.00 85.19 95 ALA A C 1
ATOM 700 O O . ALA A 1 95 ? -0.556 -1.599 -22.665 1.00 85.19 95 ALA A O 1
ATOM 701 N N . ILE A 1 96 ? 1.571 -1.007 -22.249 1.00 83.12 96 ILE A N 1
ATOM 702 C CA . ILE A 1 96 ? 1.602 -1.542 -20.880 1.00 83.12 96 ILE A CA 1
ATOM 703 C C . ILE A 1 96 ? 0.649 -0.763 -19.969 1.00 83.12 96 ILE A C 1
ATOM 705 O O . ILE A 1 96 ? -0.139 -1.376 -19.248 1.00 83.12 96 ILE A O 1
ATOM 709 N N . ILE A 1 97 ? 0.686 0.572 -20.004 1.00 83.31 97 ILE A N 1
ATOM 710 C CA . ILE A 1 97 ? -0.212 1.418 -19.202 1.00 83.31 97 ILE A CA 1
ATOM 711 C C . ILE A 1 97 ? -1.672 1.162 -19.594 1.00 83.31 97 ILE A C 1
ATOM 713 O O . ILE A 1 97 ? -2.515 1.003 -18.713 1.00 83.31 97 ILE A O 1
ATOM 717 N N . GLY A 1 98 ? -1.969 1.058 -20.891 1.00 84.06 98 GLY A N 1
ATOM 718 C CA . GLY A 1 98 ? -3.302 0.742 -21.398 1.00 84.06 98 GLY A CA 1
ATOM 719 C C . GLY A 1 98 ? -3.793 -0.631 -20.939 1.00 84.06 98 GLY A C 1
ATOM 720 O O . GLY A 1 98 ? -4.908 -0.743 -20.428 1.00 84.06 98 GLY A O 1
ATOM 721 N N . ALA A 1 99 ? -2.950 -1.663 -21.039 1.00 83.62 99 ALA A N 1
ATOM 722 C CA . ALA A 1 99 ? -3.279 -3.011 -20.580 1.00 83.62 99 ALA A CA 1
ATOM 723 C C . ALA A 1 99 ? -3.537 -3.059 -19.066 1.00 83.62 99 ALA A C 1
ATOM 725 O O . ALA A 1 99 ? -4.509 -3.673 -18.627 1.00 83.62 99 ALA A O 1
ATOM 726 N N . LEU A 1 100 ? -2.705 -2.378 -18.269 1.00 80.06 100 LEU A N 1
ATOM 727 C CA . LEU A 1 100 ? -2.859 -2.307 -16.814 1.00 80.06 100 LEU A CA 1
ATOM 728 C C . LEU A 1 100 ? -4.073 -1.467 -16.390 1.00 80.06 100 LEU A C 1
ATOM 730 O O . LEU A 1 100 ? -4.755 -1.829 -15.436 1.00 80.06 100 LEU A O 1
ATOM 734 N N . GLY A 1 101 ? -4.376 -0.379 -17.103 1.00 77.88 101 GLY A N 1
ATOM 735 C CA . GLY A 1 101 ? -5.548 0.463 -16.851 1.00 77.88 101 GLY A CA 1
ATOM 736 C C . GLY A 1 101 ? -6.878 -0.227 -17.166 1.00 77.88 101 GLY A C 1
ATOM 737 O O . GLY A 1 101 ? -7.907 0.139 -16.604 1.00 77.88 101 GLY A O 1
ATOM 738 N N . HIS A 1 102 ? -6.858 -1.246 -18.029 1.00 75.56 102 HIS A N 1
ATOM 739 C CA . HIS A 1 102 ? -8.036 -2.044 -18.373 1.00 75.56 102 HIS A CA 1
ATOM 740 C C . HIS A 1 102 ? -8.273 -3.240 -17.439 1.00 75.56 102 HIS A C 1
ATOM 742 O O . HIS A 1 102 ? -9.289 -3.929 -17.566 1.00 75.56 102 HIS A O 1
ATOM 748 N N . VAL A 1 103 ? -7.363 -3.501 -16.493 1.00 71.25 103 VAL A N 1
ATOM 749 C CA . VAL A 1 103 ? -7.582 -4.510 -15.454 1.00 71.25 103 VAL A CA 1
ATOM 750 C C . VAL A 1 103 ? -8.715 -4.005 -14.570 1.00 71.25 103 VAL A C 1
ATOM 752 O O . VAL A 1 103 ? -8.524 -3.106 -13.754 1.00 71.25 103 VAL A O 1
ATOM 755 N N . GLN A 1 104 ? -9.913 -4.569 -14.747 1.00 59.69 104 GLN A N 1
ATOM 756 C CA . GLN A 1 104 ? -11.036 -4.336 -13.845 1.00 59.69 104 GLN A CA 1
ATOM 757 C C . GLN A 1 104 ? -10.582 -4.697 -12.433 1.00 59.69 104 GLN A C 1
ATOM 759 O O . GLN A 1 104 ? -10.460 -5.868 -12.073 1.00 59.69 104 GLN A O 1
ATOM 764 N N . THR A 1 105 ? -10.303 -3.680 -11.625 1.00 56.34 105 THR A N 1
ATOM 765 C CA . THR A 1 105 ? -10.148 -3.847 -10.188 1.00 56.34 105 THR A CA 1
ATOM 766 C C . THR A 1 105 ? -11.535 -4.207 -9.675 1.00 56.34 105 THR A C 1
ATOM 768 O O . THR A 1 105 ? -12.385 -3.325 -9.543 1.00 56.34 105 THR A O 1
ATOM 771 N N . GLY A 1 106 ? -11.783 -5.513 -9.532 1.00 51.22 106 GLY A N 1
ATOM 772 C CA . GLY A 1 106 ? -13.071 -6.080 -9.142 1.00 51.22 106 GLY A CA 1
ATOM 773 C C . GLY A 1 106 ? -13.685 -5.296 -7.987 1.00 51.22 106 GLY A C 1
ATOM 774 O O . GLY A 1 106 ? -13.039 -5.093 -6.958 1.00 51.22 106 GLY A O 1
ATOM 775 N N . ARG A 1 107 ? -14.893 -4.794 -8.240 1.00 41.88 107 ARG A N 1
ATOM 776 C CA . ARG A 1 107 ? -15.722 -4.030 -7.311 1.00 41.88 107 ARG A CA 1
ATOM 777 C C . ARG A 1 107 ? -16.397 -4.948 -6.302 1.00 41.88 107 ARG A C 1
ATOM 779 O O . ARG A 1 107 ? -16.751 -6.078 -6.703 1.00 41.88 107 ARG A O 1
#